Protein AF-A0A9E1V2X5-F1 (afdb_monomer)

Foldseek 3Di:
DPPDDDPLVPDDPVDDDDDDDDPPGCPLVSVLVNLLCCLQPPPPDAQLPDAAEDADPVVLVVSLVSSLVSLVVVLVVDDDPSNVRSVRCNVCSVSGNRYYPVRVVVVVCQVCVVVVVHPNDPDDDDDDPDPDD

Structure (mmCIF, N/CA/C/O backbone):
data_AF-A0A9E1V2X5-F1
#
_entry.id   AF-A0A9E1V2X5-F1
#
loop_
_atom_site.group_PDB
_atom_site.id
_atom_site.type_symbol
_atom_site.label_atom_id
_atom_site.label_alt_id
_atom_site.label_comp_id
_atom_site.label_asym_id
_atom_site.label_entity_id
_atom_site.label_seq_id
_atom_site.pdbx_PDB_ins_code
_atom_site.Cartn_x
_atom_site.Cartn_y
_atom_site.Cartn_z
_atom_site.occupancy
_atom_site.B_iso_or_equiv
_atom_site.auth_seq_id
_atom_site.auth_comp_id
_atom_site.auth_asym_id
_atom_site.auth_atom_id
_atom_site.pdbx_PDB_model_num
ATOM 1 N N . MET A 1 1 ? -11.310 30.669 3.571 1.00 41.19 1 MET A N 1
ATOM 2 C CA . MET A 1 1 ? -10.974 29.584 2.625 1.00 41.19 1 MET A CA 1
ATOM 3 C C . MET A 1 1 ? -11.301 28.279 3.315 1.00 41.19 1 MET A C 1
ATOM 5 O O . MET A 1 1 ? -10.657 27.971 4.308 1.00 41.19 1 MET A O 1
ATOM 9 N N . THR A 1 2 ? -12.341 27.569 2.882 1.00 37.22 2 THR A N 1
ATOM 10 C CA . THR A 1 2 ? -12.530 26.171 3.294 1.00 37.22 2 THR A CA 1
ATOM 11 C C . THR A 1 2 ? -11.326 25.379 2.789 1.00 37.22 2 THR A C 1
ATOM 13 O O . THR A 1 2 ? -10.956 25.580 1.628 1.00 37.22 2 THR A O 1
ATOM 16 N N . PRO A 1 3 ? -10.675 24.534 3.604 1.00 48.00 3 PRO A N 1
ATOM 17 C CA . PRO A 1 3 ? -9.673 23.632 3.061 1.00 48.00 3 PRO A CA 1
ATOM 18 C C . PRO A 1 3 ? -10.363 22.775 1.997 1.00 48.00 3 PRO A C 1
ATOM 20 O O . PRO A 1 3 ? -11.404 22.172 2.256 1.00 48.00 3 PRO A O 1
ATOM 23 N N . SER A 1 4 ? -9.844 22.809 0.771 1.00 68.81 4 SER A N 1
ATOM 24 C CA . SER A 1 4 ? -10.290 21.911 -0.288 1.00 68.81 4 SER A CA 1
ATOM 25 C C . SER A 1 4 ? -10.070 20.482 0.191 1.00 68.81 4 SER A C 1
ATOM 27 O O . SER A 1 4 ? -8.955 20.154 0.603 1.00 68.81 4 SER A O 1
ATOM 29 N N . THR A 1 5 ? -11.115 19.657 0.149 1.00 70.81 5 THR A N 1
ATOM 30 C CA . THR A 1 5 ? -11.014 18.220 0.408 1.00 70.81 5 THR A CA 1
ATOM 31 C C . THR A 1 5 ? -9.832 17.652 -0.384 1.00 70.81 5 THR A C 1
ATOM 33 O O . THR A 1 5 ? -9.740 17.917 -1.588 1.00 70.81 5 THR A O 1
ATOM 36 N N . PRO A 1 6 ? -8.895 16.940 0.260 1.00 80.38 6 PRO A N 1
ATOM 37 C CA . PRO A 1 6 ? -7.758 16.368 -0.440 1.00 80.38 6 PRO A CA 1
ATOM 38 C C . PRO A 1 6 ? -8.184 15.423 -1.570 1.00 80.38 6 PRO A C 1
ATOM 40 O O . PRO A 1 6 ? -9.209 14.752 -1.469 1.00 80.38 6 PRO A O 1
ATOM 43 N N . LEU A 1 7 ? -7.370 15.322 -2.628 1.00 81.75 7 LEU A N 1
ATOM 44 C CA . LEU A 1 7 ? -7.671 14.492 -3.805 1.00 81.75 7 LEU A CA 1
ATOM 45 C C . LEU A 1 7 ? -8.013 13.039 -3.440 1.00 81.75 7 LEU A C 1
ATOM 47 O O . LEU A 1 7 ? -8.919 12.449 -4.014 1.00 81.75 7 LEU A O 1
ATOM 51 N N . TRP A 1 8 ? -7.296 12.453 -2.482 1.00 83.06 8 TRP A N 1
ATOM 52 C CA . TRP A 1 8 ? -7.516 11.063 -2.086 1.00 83.06 8 TRP A CA 1
ATOM 53 C C . TRP A 1 8 ? -8.823 10.836 -1.334 1.00 83.06 8 TRP A C 1
ATOM 55 O O . TRP A 1 8 ? -9.204 9.681 -1.255 1.00 83.06 8 TRP A O 1
ATOM 65 N N . ASP A 1 9 ? -9.509 11.861 -0.823 1.00 85.44 9 ASP A N 1
ATOM 66 C CA . ASP A 1 9 ? -10.815 11.715 -0.159 1.00 85.44 9 ASP A CA 1
ATOM 67 C C . ASP A 1 9 ? -11.978 11.829 -1.157 1.00 85.44 9 ASP A C 1
ATOM 69 O O . ASP A 1 9 ? -13.056 11.287 -0.924 1.00 85.44 9 ASP A O 1
ATOM 73 N N . SER A 1 10 ? -11.769 12.508 -2.291 1.00 85.75 10 SER A N 1
ATOM 74 C CA . SER A 1 10 ? -12.802 12.716 -3.315 1.00 85.75 10 SER A CA 1
ATOM 75 C C . SER A 1 10 ? -12.859 11.622 -4.385 1.00 85.75 10 SER A C 1
ATOM 77 O O . SER A 1 10 ? -13.818 11.578 -5.154 1.00 85.75 10 SER A O 1
ATOM 79 N N . LEU A 1 11 ? -11.857 10.739 -4.447 1.00 88.19 11 LEU A N 1
ATOM 80 C CA . LEU A 1 11 ? -11.827 9.630 -5.403 1.00 88.19 11 LEU A CA 1
ATOM 81 C C . LEU A 1 11 ? -12.908 8.583 -5.087 1.00 88.19 11 LEU A C 1
ATOM 83 O O . LEU A 1 11 ? -13.062 8.171 -3.937 1.00 88.19 11 LEU A O 1
ATOM 87 N N . ASP A 1 12 ? -13.623 8.116 -6.108 1.00 92.12 12 ASP A N 1
ATOM 88 C CA . ASP A 1 12 ? -14.504 6.952 -5.997 1.00 92.12 12 ASP A CA 1
ATOM 89 C C . ASP A 1 12 ? -13.675 5.664 -6.109 1.00 92.12 12 ASP A C 1
ATOM 91 O O . ASP A 1 12 ? -13.177 5.326 -7.186 1.00 92.12 12 ASP A O 1
ATOM 95 N N . LEU A 1 13 ? -13.541 4.945 -4.989 1.00 91.50 13 LEU A N 1
ATOM 96 C CA . LEU A 1 13 ? -12.767 3.703 -4.898 1.00 91.50 13 LEU A CA 1
ATOM 97 C C . LEU A 1 13 ? -13.377 2.542 -5.705 1.00 91.50 13 LEU A C 1
ATOM 99 O O . LEU A 1 13 ? -12.697 1.541 -5.916 1.00 91.50 13 LEU A O 1
ATOM 103 N N . GLY A 1 14 ? -14.630 2.656 -6.162 1.00 90.88 14 GLY A N 1
ATOM 104 C CA . GLY A 1 14 ? -15.281 1.666 -7.025 1.00 90.88 14 GLY A CA 1
ATOM 105 C C . GLY A 1 14 ? -14.998 1.846 -8.520 1.00 90.88 14 GLY A C 1
ATOM 106 O O . GLY A 1 14 ? -15.498 1.068 -9.332 1.00 90.88 14 GLY A O 1
ATOM 107 N N . SER A 1 15 ? -14.222 2.866 -8.897 1.00 91.31 15 SER A N 1
ATOM 108 C CA . SER A 1 15 ? -14.009 3.270 -10.289 1.00 91.31 15 SER A CA 1
ATOM 109 C C . SER A 1 15 ? -12.531 3.281 -10.690 1.00 91.31 15 SER A C 1
ATOM 111 O O . SER A 1 15 ? -11.626 3.241 -9.855 1.00 91.31 15 SER A O 1
ATOM 113 N N . HIS A 1 16 ? -12.267 3.345 -11.996 1.00 93.12 16 HIS A N 1
ATOM 114 C CA . HIS A 1 16 ? -10.917 3.579 -12.501 1.00 93.12 16 HIS A CA 1
ATOM 115 C C . HIS A 1 16 ? -10.567 5.066 -12.417 1.00 93.12 16 HIS A C 1
ATOM 117 O O . HIS A 1 16 ? -11.327 5.914 -12.882 1.00 93.12 16 HIS A O 1
ATOM 123 N N . ALA A 1 17 ? -9.381 5.372 -11.894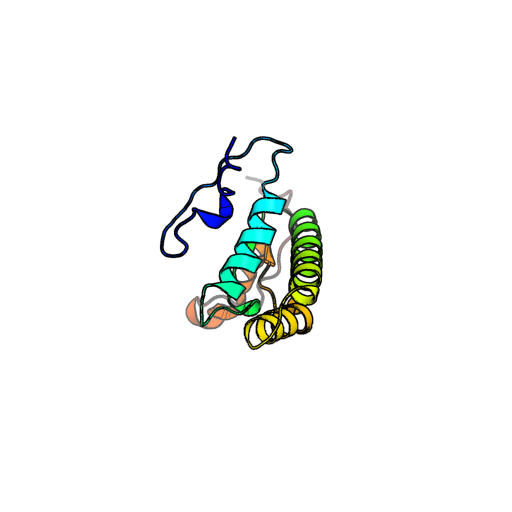 1.00 90.94 17 ALA A N 1
ATOM 124 C CA . ALA A 1 17 ? -8.874 6.733 -11.785 1.00 90.94 17 ALA A CA 1
ATOM 125 C C . ALA A 1 17 ? -7.461 6.854 -12.364 1.00 90.94 17 ALA A C 1
ATOM 127 O O . ALA A 1 17 ? -6.639 5.945 -12.241 1.00 90.94 17 ALA A O 1
ATOM 128 N N . VAL A 1 18 ? -7.171 8.013 -12.958 1.00 90.88 18 VAL A N 1
ATOM 129 C CA . VAL A 1 18 ? -5.824 8.409 -13.383 1.00 90.88 18 VAL A CA 1
ATOM 130 C C . VAL A 1 18 ? -5.428 9.643 -12.590 1.00 90.88 18 VAL A C 1
ATOM 132 O O . VAL A 1 18 ? -6.137 10.647 -12.598 1.00 90.88 18 VAL A O 1
ATOM 135 N N . ILE A 1 19 ? -4.292 9.561 -11.902 1.00 86.31 19 ILE A N 1
ATOM 136 C CA . ILE A 1 19 ? -3.752 10.664 -11.109 1.00 86.31 19 ILE A CA 1
ATOM 137 C C . ILE A 1 19 ? -2.540 11.219 -11.843 1.00 86.31 19 ILE A C 1
ATOM 139 O O . ILE A 1 19 ? -1.457 10.631 -11.828 1.00 86.31 19 ILE A O 1
ATOM 143 N N . GLU A 1 20 ? -2.728 12.368 -12.483 1.00 84.88 20 GLU A N 1
ATOM 144 C CA . GLU A 1 20 ? -1.619 13.142 -13.017 1.00 84.88 20 GLU A CA 1
ATOM 145 C C . GLU A 1 20 ? -1.005 13.983 -11.901 1.00 84.88 20 GLU A C 1
ATOM 147 O O . GLU A 1 20 ? -1.685 14.660 -11.132 1.00 84.88 20 GLU A O 1
ATOM 152 N N . ALA A 1 21 ? 0.315 13.948 -11.815 1.00 80.69 21 ALA A N 1
ATOM 153 C CA . ALA A 1 21 ? 1.053 14.855 -10.963 1.00 80.69 21 ALA A CA 1
ATOM 154 C C . ALA A 1 21 ? 2.367 15.200 -11.662 1.00 80.69 21 ALA A C 1
ATOM 156 O O . ALA A 1 21 ? 2.892 14.394 -12.434 1.00 80.69 21 ALA A O 1
ATOM 157 N N . SER A 1 22 ? 2.954 16.346 -11.348 1.00 82.25 22 SER A N 1
ATOM 158 C CA . SER A 1 22 ? 4.272 16.737 -11.856 1.00 82.25 22 SER A CA 1
ATOM 159 C C . SER A 1 22 ? 5.393 16.164 -10.979 1.00 82.25 22 SER A C 1
ATOM 161 O O . SER A 1 22 ? 5.150 15.500 -9.962 1.00 82.25 22 SER A O 1
ATOM 163 N N . ALA A 1 23 ? 6.652 16.332 -11.383 1.00 78.25 23 ALA A N 1
ATOM 164 C CA . ALA A 1 23 ? 7.781 15.955 -10.534 1.00 78.25 23 ALA A CA 1
ATOM 165 C C . ALA A 1 23 ? 7.695 16.688 -9.180 1.00 78.25 23 ALA A C 1
ATOM 167 O O . ALA A 1 23 ? 7.405 17.880 -9.134 1.00 78.25 23 ALA A O 1
ATOM 168 N N . GLY A 1 24 ? 7.901 15.964 -8.077 1.00 73.75 24 GLY A N 1
ATOM 169 C CA . GLY A 1 24 ? 7.877 16.541 -6.728 1.00 73.75 24 GLY A CA 1
ATOM 170 C C . GLY A 1 24 ? 6.492 16.867 -6.151 1.00 73.75 24 GLY A C 1
ATOM 171 O O . GLY A 1 24 ? 6.426 17.354 -5.030 1.00 73.75 24 GLY A O 1
ATOM 172 N N . THR A 1 25 ? 5.382 16.571 -6.838 1.00 71.81 25 THR A N 1
ATOM 173 C CA . THR A 1 25 ? 4.031 16.955 -6.368 1.00 71.81 25 THR A CA 1
ATOM 174 C C . THR A 1 25 ? 3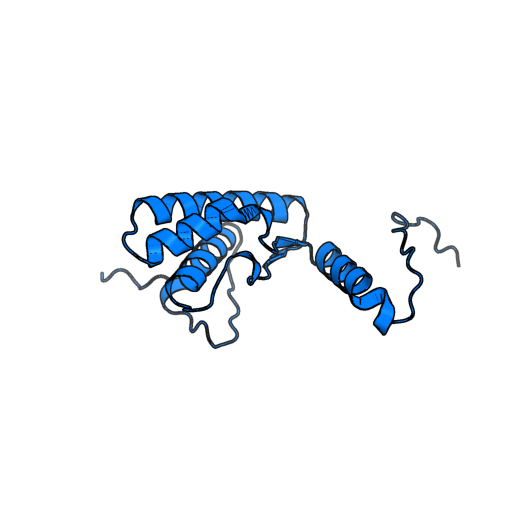.292 15.857 -5.591 1.00 71.81 25 THR A C 1
ATOM 176 O O . THR A 1 25 ? 2.068 15.803 -5.611 1.00 71.81 25 THR A O 1
ATOM 179 N N . GLY A 1 26 ? 4.014 14.947 -4.928 1.00 75.75 26 GLY A N 1
ATOM 180 C CA . GLY A 1 26 ? 3.396 14.018 -3.970 1.00 75.75 26 GLY A CA 1
ATOM 181 C C . GLY A 1 26 ? 2.626 12.828 -4.566 1.00 75.75 26 GLY A C 1
ATOM 182 O O . GLY A 1 26 ? 1.647 12.382 -3.974 1.00 75.75 26 GLY A O 1
ATOM 183 N N . LYS A 1 27 ? 3.065 12.263 -5.702 1.00 84.31 27 LYS A N 1
ATOM 184 C CA . LYS A 1 27 ? 2.485 11.008 -6.240 1.00 84.31 27 LYS A CA 1
ATOM 185 C C . LYS A 1 27 ? 2.550 9.862 -5.236 1.00 84.31 27 LYS A C 1
ATOM 187 O O . LYS A 1 27 ? 1.529 9.276 -4.906 1.00 84.31 27 LYS A O 1
ATOM 192 N N . THR A 1 28 ? 3.739 9.594 -4.707 1.00 82.00 28 THR A N 1
ATOM 193 C CA . THR A 1 28 ? 3.966 8.533 -3.716 1.00 82.00 28 THR A CA 1
ATOM 194 C C . THR A 1 28 ? 3.137 8.771 -2.453 1.00 82.00 28 THR A C 1
ATOM 196 O O . THR A 1 28 ? 2.405 7.895 -2.014 1.00 82.00 28 THR A O 1
ATOM 199 N N . PHE A 1 29 ? 3.113 10.021 -1.989 1.00 87.88 29 PHE A N 1
ATOM 200 C CA . PHE A 1 29 ? 2.301 10.485 -0.863 1.00 87.88 29 PHE A CA 1
ATOM 201 C C . PHE A 1 29 ? 0.789 10.271 -1.062 1.00 87.88 29 PHE A C 1
ATOM 203 O O . PHE A 1 29 ? 0.056 10.038 -0.100 1.00 87.88 29 PHE A O 1
ATOM 210 N N . THR A 1 30 ? 0.317 10.347 -2.309 1.00 90.50 30 THR A N 1
ATOM 211 C CA . THR A 1 30 ? -1.073 10.042 -2.669 1.00 90.50 30 THR A CA 1
ATOM 212 C C . THR A 1 30 ? -1.335 8.539 -2.608 1.00 90.50 30 THR A C 1
ATOM 214 O O . THR A 1 30 ? -2.354 8.129 -2.063 1.00 90.50 30 THR A O 1
ATOM 217 N N . ILE A 1 31 ? -0.408 7.713 -3.107 1.00 92.75 31 ILE A N 1
ATOM 218 C CA . ILE A 1 31 ? -0.521 6.245 -3.062 1.00 92.75 31 ILE A CA 1
ATOM 219 C C . ILE A 1 31 ? -0.585 5.751 -1.612 1.00 92.75 31 ILE A C 1
ATOM 221 O O . ILE A 1 31 ? -1.470 4.968 -1.280 1.00 92.75 31 ILE A O 1
ATOM 225 N N . GLU A 1 32 ? 0.297 6.242 -0.738 1.00 93.88 32 GLU A N 1
ATOM 226 C CA . GLU A 1 32 ? 0.324 5.880 0.689 1.00 93.88 32 GLU A CA 1
ATOM 227 C C . GLU A 1 32 ? -1.038 6.112 1.364 1.00 93.88 32 GLU A C 1
ATOM 229 O O . GLU A 1 32 ? -1.561 5.234 2.051 1.00 93.88 32 GLU A O 1
ATOM 234 N N . ARG A 1 33 ? -1.658 7.268 1.099 1.00 93.62 33 ARG A N 1
ATOM 235 C CA . ARG A 1 33 ? -2.980 7.609 1.640 1.00 93.62 33 ARG A CA 1
ATOM 236 C C . ARG A 1 33 ? -4.108 6.822 1.017 1.00 93.62 33 ARG A C 1
ATOM 238 O O . ARG A 1 33 ? -5.053 6.483 1.718 1.00 93.62 33 ARG A O 1
ATOM 245 N N . LEU A 1 34 ? -4.024 6.523 -0.276 1.00 94.88 34 LEU A N 1
ATOM 246 C CA . LEU A 1 34 ? -5.006 5.663 -0.928 1.00 94.88 34 LEU A CA 1
ATOM 247 C C . LEU A 1 34 ? -4.995 4.263 -0.318 1.00 94.88 34 LEU A C 1
ATOM 249 O O . LEU A 1 34 ? -6.065 3.727 -0.059 1.00 94.88 34 LEU A O 1
ATOM 253 N N . VAL A 1 35 ? -3.821 3.706 -0.007 1.00 96.31 35 VAL A N 1
ATOM 254 C CA . VAL A 1 35 ? -3.725 2.418 0.699 1.00 96.31 35 VAL A CA 1
ATOM 255 C C . VAL A 1 35 ? -4.398 2.496 2.071 1.00 96.31 35 VAL A C 1
ATOM 257 O O . VAL A 1 35 ? -5.251 1.662 2.376 1.00 96.31 35 VAL A O 1
ATOM 260 N N . ALA A 1 36 ? -4.076 3.515 2.874 1.00 95.94 36 ALA A N 1
ATOM 261 C CA . ALA A 1 36 ? -4.704 3.710 4.183 1.00 95.94 36 ALA A CA 1
ATOM 262 C C . ALA A 1 36 ? -6.231 3.880 4.070 1.00 95.94 36 ALA A C 1
ATOM 264 O O . ALA A 1 36 ? -6.989 3.259 4.817 1.00 95.94 36 ALA A O 1
ATOM 265 N N . ARG A 1 37 ? -6.696 4.674 3.100 1.00 95.50 37 ARG A N 1
ATOM 266 C CA . ARG A 1 37 ? -8.121 4.894 2.843 1.00 95.50 37 ARG A CA 1
ATOM 267 C C . ARG A 1 37 ? -8.827 3.607 2.425 1.00 95.50 37 ARG A C 1
ATOM 269 O O . ARG A 1 37 ? -9.901 3.328 2.939 1.00 95.50 37 ARG A O 1
ATOM 276 N N . ILE A 1 38 ? -8.224 2.794 1.558 1.00 95.62 38 ILE A N 1
ATOM 277 C CA . ILE A 1 38 ? -8.801 1.506 1.154 1.00 95.62 38 ILE A CA 1
ATOM 278 C C . ILE A 1 38 ? -8.955 0.580 2.368 1.00 95.62 38 ILE A C 1
ATOM 280 O O . ILE A 1 38 ? -10.034 0.032 2.570 1.00 95.62 38 ILE A O 1
ATOM 284 N N . LEU A 1 39 ? -7.934 0.453 3.221 1.00 95.75 39 LEU A N 1
ATOM 285 C CA . LEU A 1 39 ? -8.016 -0.374 4.437 1.00 95.75 39 LEU A CA 1
ATOM 286 C C . LEU A 1 39 ? -9.079 0.117 5.434 1.00 95.75 39 LEU A C 1
ATOM 288 O O . LEU A 1 39 ? -9.657 -0.678 6.181 1.00 95.75 39 LEU A O 1
ATOM 292 N N . ARG A 1 40 ? -9.323 1.430 5.456 1.00 94.81 40 ARG A N 1
ATOM 293 C CA . ARG A 1 40 ? -10.313 2.075 6.323 1.00 94.81 40 ARG A CA 1
ATOM 294 C C . ARG A 1 40 ? -11.739 1.910 5.805 1.00 94.81 40 ARG A C 1
ATOM 296 O O . ARG A 1 40 ? -12.616 1.518 6.571 1.00 94.81 40 ARG A O 1
ATOM 303 N N . ASP A 1 41 ? -11.955 2.223 4.533 1.00 93.81 41 ASP A N 1
ATOM 304 C CA . ASP A 1 41 ? -13.287 2.442 3.968 1.00 93.81 41 ASP A CA 1
ATOM 305 C C . ASP A 1 41 ? -13.850 1.183 3.293 1.00 93.81 41 ASP A C 1
ATOM 307 O O . ASP A 1 41 ? -15.065 1.070 3.123 1.00 93.81 41 ASP A O 1
ATOM 311 N N . VAL A 1 42 ? -12.997 0.222 2.916 1.00 93.62 42 VAL A N 1
ATOM 312 C CA . VAL A 1 42 ? -13.418 -1.016 2.246 1.00 93.62 42 VAL A CA 1
ATOM 313 C C . VAL A 1 42 ? -13.494 -2.161 3.268 1.00 93.62 42 VAL A C 1
ATOM 315 O O . VAL A 1 42 ? -12.464 -2.600 3.787 1.00 93.62 42 VAL A O 1
ATOM 318 N N . PRO A 1 43 ? -14.695 -2.703 3.566 1.00 89.69 43 PRO A N 1
ATOM 319 C CA . PRO A 1 43 ? -14.886 -3.693 4.628 1.00 89.69 43 PRO A CA 1
ATOM 320 C C . PRO A 1 43 ? -14.018 -4.951 4.512 1.00 89.69 43 PRO A C 1
ATOM 322 O O . PRO A 1 43 ? -13.567 -5.442 5.538 1.00 89.69 43 PRO A O 1
ATOM 325 N N . GLU A 1 44 ? -13.733 -5.418 3.299 1.00 89.88 44 GLU A N 1
ATOM 326 C CA . GLU A 1 44 ? -12.997 -6.667 3.033 1.00 89.88 44 GLU A CA 1
ATOM 327 C C . GLU A 1 44 ? -11.539 -6.444 2.595 1.00 89.88 44 GLU A C 1
ATOM 329 O O . GLU A 1 44 ? -10.871 -7.377 2.131 1.00 89.88 44 GLU A O 1
ATOM 334 N N . ALA A 1 45 ? -11.052 -5.201 2.678 1.00 92.69 45 ALA A N 1
ATOM 335 C CA . ALA A 1 45 ? -9.686 -4.880 2.301 1.00 92.69 45 ALA A CA 1
ATOM 336 C C . ALA A 1 45 ? -8.683 -5.364 3.351 1.00 92.69 45 ALA A C 1
ATOM 338 O O . ALA A 1 45 ? -8.862 -5.188 4.556 1.00 92.69 45 ALA A O 1
ATOM 339 N N . SER A 1 46 ? -7.585 -5.919 2.855 1.00 94.56 46 SER A N 1
ATOM 340 C CA . SER A 1 46 ? -6.411 -6.320 3.619 1.00 94.56 46 SER A CA 1
ATOM 341 C C . SER A 1 46 ? -5.163 -6.020 2.789 1.00 94.56 46 SER A C 1
ATOM 343 O O . SER A 1 46 ? -5.237 -5.897 1.563 1.00 94.56 46 SER A O 1
ATOM 345 N N . ILE A 1 47 ? -4.014 -5.841 3.442 1.00 96.38 47 ILE A N 1
ATOM 346 C CA . ILE A 1 47 ? -2.801 -5.354 2.768 1.00 96.38 47 ILE A CA 1
ATOM 347 C C . ILE A 1 47 ? -2.278 -6.327 1.697 1.00 96.38 47 ILE A C 1
ATOM 349 O O . ILE A 1 47 ? -1.759 -5.903 0.666 1.00 96.38 47 ILE A O 1
ATOM 353 N N . ASP A 1 48 ? -2.473 -7.626 1.905 1.00 94.94 48 ASP A N 1
ATOM 354 C CA . ASP A 1 48 ? -2.134 -8.714 0.985 1.00 94.94 48 ASP A CA 1
ATOM 355 C C . ASP A 1 48 ? -3.051 -8.768 -0.248 1.00 94.94 48 ASP A C 1
ATOM 357 O O . ASP A 1 48 ? -2.704 -9.394 -1.246 1.00 94.94 48 ASP A O 1
ATOM 361 N N . ARG A 1 49 ? -4.197 -8.075 -0.231 1.00 93.81 49 ARG A N 1
ATOM 362 C CA . ARG A 1 49 ? -5.143 -7.995 -1.360 1.00 93.81 49 ARG A CA 1
ATOM 363 C C . ARG A 1 49 ? -4.957 -6.752 -2.234 1.00 93.81 49 ARG A C 1
ATOM 365 O O . ARG A 1 49 ? -5.727 -6.549 -3.170 1.00 93.81 49 ARG A O 1
ATOM 372 N N . LEU A 1 50 ? -3.951 -5.924 -1.951 1.00 95.06 50 LEU A N 1
ATOM 373 C CA . LEU A 1 50 ? -3.644 -4.720 -2.726 1.00 95.06 50 LEU A CA 1
ATOM 374 C C . LEU A 1 50 ? -2.412 -4.940 -3.600 1.00 95.06 50 LEU A C 1
ATOM 376 O O . LEU A 1 50 ? -1.313 -5.104 -3.080 1.00 95.06 50 LEU A O 1
ATOM 380 N N . LEU A 1 51 ? -2.593 -4.881 -4.924 1.00 96.25 51 LEU A N 1
ATOM 381 C CA . LEU A 1 51 ? -1.496 -4.937 -5.889 1.00 96.25 51 LEU A CA 1
ATOM 382 C C . LEU A 1 51 ? -0.987 -3.529 -6.215 1.00 96.25 51 LEU A C 1
ATOM 384 O O . LEU A 1 51 ? -1.701 -2.717 -6.805 1.00 96.25 51 LEU A O 1
ATOM 388 N N . LEU A 1 52 ? 0.270 -3.261 -5.871 1.00 96.69 52 LEU A N 1
ATOM 389 C CA . LEU A 1 52 ? 0.968 -2.023 -6.191 1.00 96.69 52 LEU A CA 1
ATOM 390 C C . LEU A 1 52 ? 2.129 -2.327 -7.137 1.00 96.69 52 LEU A C 1
ATOM 392 O O . LEU A 1 52 ? 3.016 -3.117 -6.815 1.00 96.69 52 LEU A O 1
ATOM 396 N N . LEU A 1 53 ? 2.135 -1.669 -8.295 1.00 96.56 53 LEU A N 1
ATOM 397 C CA . LEU A 1 53 ? 3.146 -1.862 -9.330 1.00 96.56 53 LEU A CA 1
ATOM 398 C C . LEU A 1 53 ? 3.983 -0.600 -9.529 1.00 96.56 53 LEU A C 1
ATOM 400 O O . LEU A 1 53 ? 3.458 0.514 -9.568 1.00 96.56 53 LEU A O 1
ATOM 404 N N . THR A 1 54 ? 5.288 -0.780 -9.706 1.00 94.62 54 THR A N 1
ATOM 405 C CA . THR A 1 54 ? 6.229 0.298 -10.032 1.00 94.62 54 THR A CA 1
ATOM 406 C C . THR A 1 54 ? 7.248 -0.139 -11.085 1.00 94.62 54 THR A C 1
ATOM 408 O O . THR A 1 54 ? 7.248 -1.278 -11.554 1.00 94.62 54 THR A O 1
ATOM 411 N N . TYR A 1 55 ? 8.112 0.783 -11.506 1.00 94.38 55 TYR A N 1
ATOM 412 C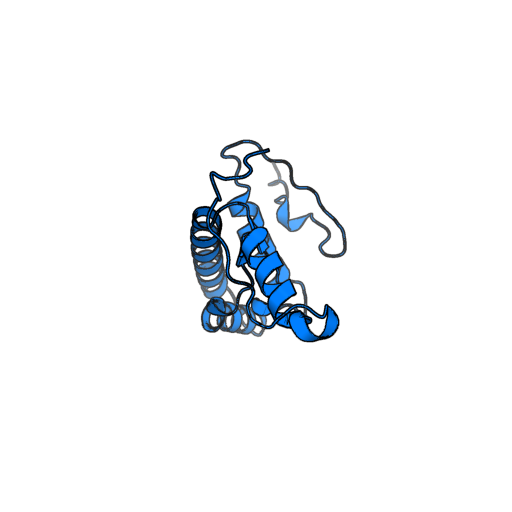 CA . TYR A 1 55 ? 9.081 0.533 -12.571 1.00 94.38 55 TYR A CA 1
ATOM 413 C C . TYR A 1 55 ? 10.409 -0.053 -12.070 1.00 94.38 55 TYR A C 1
ATOM 415 O O . TYR A 1 55 ? 11.012 -0.864 -12.765 1.00 94.38 55 TYR A O 1
ATOM 423 N N . THR A 1 56 ? 10.879 0.338 -10.880 1.00 95.38 56 THR A N 1
ATOM 424 C CA . THR A 1 56 ? 12.211 -0.049 -10.379 1.00 95.38 56 THR A CA 1
ATOM 425 C C . THR A 1 56 ? 12.151 -0.679 -8.997 1.00 95.38 56 THR A C 1
ATOM 427 O O . THR A 1 56 ? 11.333 -0.289 -8.169 1.00 95.38 56 THR A O 1
ATOM 430 N N . GLU A 1 57 ? 13.086 -1.588 -8.715 1.00 94.94 57 GLU A N 1
ATOM 431 C CA . GLU A 1 57 ? 13.212 -2.220 -7.393 1.00 94.94 57 GLU A CA 1
ATOM 432 C C . GLU A 1 57 ? 13.464 -1.197 -6.281 1.00 94.94 57 GLU A C 1
ATOM 434 O O . GLU A 1 57 ? 12.919 -1.298 -5.185 1.00 94.94 57 GLU A O 1
ATOM 439 N N . LYS A 1 58 ? 14.226 -0.139 -6.584 1.00 96.31 58 LYS A N 1
ATOM 440 C CA . LYS A 1 58 ? 14.433 0.970 -5.649 1.00 96.31 58 LYS A CA 1
ATOM 441 C C . LYS A 1 58 ? 13.113 1.664 -5.300 1.00 96.31 58 LYS A C 1
ATOM 443 O O . LYS A 1 58 ? 12.850 1.904 -4.127 1.00 96.31 58 LYS A O 1
ATOM 448 N N . ALA A 1 59 ? 12.276 1.959 -6.297 1.00 94.44 59 ALA A N 1
ATOM 449 C CA . ALA A 1 59 ? 10.972 2.569 -6.056 1.00 94.44 59 ALA A CA 1
ATOM 450 C C . ALA A 1 59 ? 10.029 1.620 -5.300 1.00 94.44 59 ALA A C 1
ATOM 452 O O . ALA A 1 59 ? 9.234 2.091 -4.492 1.00 94.44 59 ALA A O 1
ATOM 453 N N . THR A 1 60 ? 10.134 0.304 -5.521 1.00 95.94 60 THR A N 1
ATOM 454 C CA . THR A 1 60 ? 9.408 -0.711 -4.740 1.00 95.94 60 THR A CA 1
ATOM 455 C C . THR A 1 60 ? 9.792 -0.615 -3.268 1.00 95.94 60 THR A C 1
ATOM 45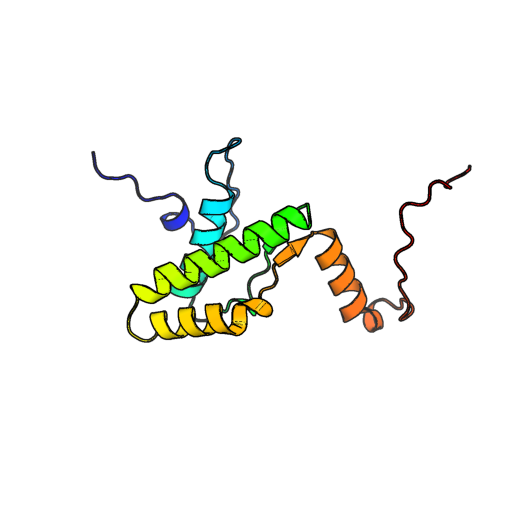7 O O . THR A 1 60 ? 8.912 -0.473 -2.422 1.00 95.94 60 THR A O 1
ATOM 460 N N . GLY A 1 61 ? 11.094 -0.646 -2.962 1.00 96.38 61 GLY A N 1
ATOM 461 C CA . GLY A 1 61 ? 11.604 -0.547 -1.592 1.00 96.38 61 GLY A CA 1
ATOM 462 C C . GLY A 1 61 ? 11.166 0.743 -0.898 1.00 96.38 61 GLY A C 1
ATOM 463 O O . GLY A 1 61 ? 10.554 0.691 0.167 1.00 96.38 61 GLY A O 1
ATOM 464 N N . GLU A 1 62 ? 11.376 1.890 -1.550 1.00 96.19 62 GLU A N 1
ATOM 465 C CA . GLU A 1 62 ? 10.964 3.193 -1.014 1.00 96.19 62 GLU A CA 1
ATOM 466 C C . GLU A 1 62 ? 9.449 3.267 -0.765 1.00 96.19 62 GLU A C 1
ATOM 468 O O . GLU A 1 62 ? 9.013 3.794 0.257 1.00 96.19 62 GLU A O 1
ATOM 473 N N . LEU A 1 63 ? 8.628 2.735 -1.677 1.00 95.56 63 LEU A N 1
ATOM 474 C CA . LEU A 1 63 ? 7.174 2.735 -1.521 1.00 95.56 63 LEU A CA 1
ATOM 475 C C . LEU A 1 63 ? 6.726 1.821 -0.371 1.00 95.56 63 LEU A C 1
ATOM 477 O O . LEU A 1 63 ? 5.855 2.211 0.405 1.00 95.56 63 LEU A O 1
ATOM 481 N N . ARG A 1 64 ? 7.339 0.638 -0.221 1.00 97.19 64 ARG A N 1
ATOM 482 C CA . ARG A 1 64 ? 7.063 -0.287 0.893 1.00 97.19 64 ARG A CA 1
ATOM 483 C C . ARG A 1 64 ? 7.340 0.366 2.243 1.00 97.19 64 ARG A C 1
ATOM 485 O O . ARG A 1 64 ? 6.479 0.328 3.118 1.00 97.19 64 ARG A O 1
ATOM 492 N N . GLU A 1 65 ? 8.510 0.984 2.398 1.00 96.94 65 GLU A N 1
ATOM 493 C CA . GLU A 1 65 ? 8.890 1.677 3.635 1.00 96.94 65 GLU A CA 1
ATOM 494 C C . GLU A 1 65 ? 7.902 2.794 3.978 1.00 96.94 65 GLU A C 1
ATOM 496 O O . GLU A 1 65 ? 7.417 2.872 5.108 1.00 96.94 65 GLU A O 1
ATOM 501 N N . ARG A 1 66 ? 7.549 3.618 2.985 1.00 96.75 66 ARG A N 1
ATOM 502 C CA . ARG A 1 66 ? 6.635 4.750 3.172 1.00 96.75 66 ARG A CA 1
ATOM 503 C C . ARG A 1 66 ? 5.227 4.321 3.561 1.00 96.75 66 ARG A C 1
ATOM 505 O O . ARG A 1 66 ? 4.673 4.874 4.506 1.00 96.75 66 ARG A O 1
ATOM 512 N N . ILE A 1 67 ? 4.661 3.322 2.882 1.00 97.56 67 ILE A N 1
ATOM 513 C CA . ILE A 1 67 ? 3.325 2.817 3.220 1.00 97.56 67 ILE A CA 1
ATOM 514 C C . ILE A 1 67 ? 3.338 2.224 4.630 1.00 97.56 67 ILE A C 1
ATOM 516 O O . ILE A 1 67 ? 2.466 2.559 5.427 1.00 97.56 67 ILE A O 1
ATOM 520 N N . ARG A 1 68 ? 4.327 1.385 4.971 1.00 97.69 68 ARG A N 1
ATOM 521 C CA . ARG A 1 68 ? 4.407 0.772 6.305 1.00 97.69 68 ARG A CA 1
ATOM 522 C C . ARG A 1 68 ? 4.489 1.827 7.408 1.00 97.69 68 ARG A C 1
ATOM 524 O O . A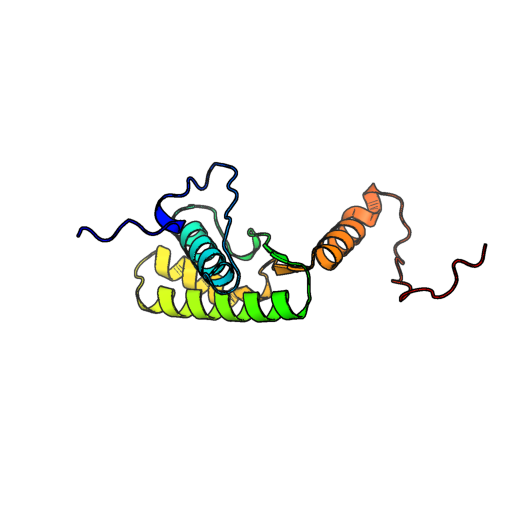RG A 1 68 ? 3.769 1.719 8.398 1.00 97.69 68 ARG A O 1
ATOM 531 N N . ALA A 1 69 ? 5.338 2.839 7.223 1.00 97.50 69 ALA A N 1
ATOM 532 C CA . ALA A 1 69 ? 5.470 3.949 8.161 1.00 97.50 69 ALA A CA 1
ATOM 533 C C . ALA A 1 69 ? 4.149 4.718 8.305 1.00 97.50 69 ALA A C 1
ATOM 535 O O . ALA A 1 69 ? 3.674 4.909 9.421 1.00 97.50 69 ALA A O 1
ATOM 536 N N . HIS A 1 70 ? 3.508 5.069 7.188 1.00 96.88 70 HIS A N 1
ATOM 537 C CA . HIS A 1 70 ? 2.251 5.811 7.207 1.00 96.88 70 HIS A CA 1
ATOM 538 C C . HIS A 1 70 ? 1.113 5.034 7.888 1.00 96.88 70 HIS A C 1
ATOM 540 O O . HIS A 1 70 ? 0.368 5.600 8.686 1.00 96.88 70 HIS A O 1
ATOM 546 N N . LEU A 1 71 ? 0.998 3.725 7.638 1.00 97.56 71 LEU A N 1
ATOM 547 C CA . LEU A 1 71 ? 0.007 2.883 8.314 1.00 97.56 71 LEU A CA 1
ATOM 548 C C . LEU A 1 71 ? 0.254 2.811 9.827 1.00 97.56 71 LEU A C 1
ATOM 550 O O . LEU A 1 71 ? -0.703 2.858 10.596 1.00 97.56 71 LEU A O 1
ATOM 554 N N . ALA A 1 72 ? 1.515 2.732 10.261 1.00 97.25 72 ALA A N 1
ATOM 555 C CA . ALA A 1 72 ? 1.863 2.734 11.682 1.00 97.25 72 ALA A CA 1
ATOM 556 C C . ALA A 1 72 ? 1.551 4.082 12.359 1.00 97.25 72 ALA A C 1
ATOM 558 O O . ALA A 1 72 ? 1.063 4.100 13.490 1.00 97.25 72 ALA A O 1
ATOM 559 N N . GLU A 1 73 ? 1.789 5.198 11.665 1.00 96.94 73 GLU A N 1
ATOM 560 C CA . GLU A 1 73 ? 1.438 6.545 12.133 1.00 96.94 73 GLU A CA 1
ATOM 561 C C . GLU A 1 73 ? -0.080 6.717 12.295 1.00 96.94 73 GLU A C 1
ATOM 563 O O . GLU A 1 73 ? -0.541 7.167 13.345 1.00 96.94 73 GLU A O 1
ATOM 568 N N . GLU A 1 74 ? -0.864 6.316 11.290 1.00 95.81 74 GLU A N 1
ATOM 569 C CA . GLU A 1 74 ? -2.331 6.386 11.331 1.00 95.81 74 GLU A CA 1
ATOM 570 C C . GLU A 1 74 ? -2.908 5.455 12.406 1.00 95.81 74 GLU A C 1
ATOM 572 O O . GLU A 1 74 ? -3.805 5.852 13.148 1.00 95.81 74 GLU A O 1
ATOM 577 N N . MET A 1 75 ? -2.365 4.238 12.548 1.00 95.94 75 MET A N 1
ATOM 578 C CA . MET A 1 75 ? -2.783 3.273 13.573 1.00 95.94 75 MET A CA 1
ATOM 579 C C . MET A 1 75 ? -2.744 3.876 14.983 1.00 95.94 75 MET A C 1
ATOM 581 O O . MET A 1 75 ? -3.633 3.593 15.784 1.00 95.94 75 MET A O 1
ATOM 585 N N . ALA A 1 76 ? -1.751 4.719 15.285 1.00 94.06 76 ALA A N 1
ATOM 586 C CA . ALA A 1 76 ? -1.601 5.347 16.598 1.00 94.06 76 ALA A CA 1
ATOM 587 C C . ALA A 1 76 ? -2.731 6.334 16.950 1.00 94.06 76 ALA A C 1
ATOM 589 O O . ALA A 1 76 ? -2.869 6.703 18.114 1.00 94.06 76 ALA A O 1
ATOM 590 N N . GLN A 1 77 ? -3.521 6.763 15.962 1.00 95.12 77 GLN A N 1
ATOM 591 C CA . GLN A 1 77 ? -4.633 7.707 16.121 1.00 95.12 77 GLN A CA 1
ATOM 592 C C . GLN A 1 77 ? -6.010 7.039 15.981 1.00 95.12 77 GLN A C 1
ATOM 594 O O . GLN A 1 77 ? -7.036 7.716 16.049 1.00 95.12 77 GLN A O 1
ATOM 599 N N . LEU A 1 78 ? -6.048 5.725 15.746 1.00 94.69 78 LEU A N 1
ATOM 600 C CA . LEU A 1 78 ? -7.274 4.975 15.502 1.00 94.69 78 LEU A CA 1
ATOM 601 C C . LEU A 1 78 ? -7.691 4.175 16.737 1.00 94.69 78 LEU A C 1
ATOM 603 O O . LEU A 1 78 ? -6.863 3.650 17.478 1.00 94.69 78 LEU A O 1
ATOM 607 N N . GLU A 1 79 ? -9.001 3.989 16.892 1.00 94.19 79 GLU A N 1
ATOM 608 C CA . GLU A 1 79 ? -9.587 3.123 17.915 1.00 94.19 79 GLU A CA 1
ATOM 609 C C . GLU A 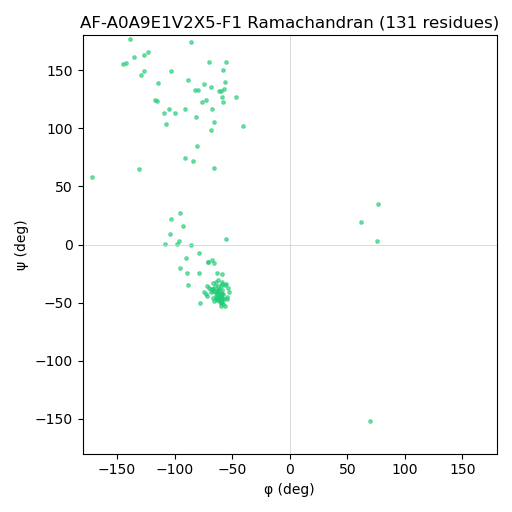1 79 ? -10.557 2.103 17.298 1.00 94.19 79 GLU A C 1
ATOM 611 O O . GLU A 1 79 ? -11.014 2.232 16.158 1.00 94.19 79 GLU A O 1
ATOM 616 N N . GLY A 1 80 ? -10.871 1.056 18.063 1.00 94.44 80 GLY A N 1
ATOM 617 C CA . GLY A 1 80 ? -11.872 0.062 17.685 1.00 94.44 80 GLY A CA 1
ATOM 618 C C . GLY A 1 80 ? -11.459 -0.844 16.511 1.00 94.44 80 GLY A C 1
ATOM 619 O O . GLY A 1 80 ? -10.271 -1.116 16.315 1.00 94.44 80 GLY A O 1
ATOM 620 N N . PRO A 1 81 ? -12.430 -1.353 15.728 1.00 92.94 81 PRO A N 1
ATOM 621 C CA . PRO A 1 81 ? -12.172 -2.320 14.658 1.00 92.94 81 PRO A CA 1
ATOM 622 C C . PRO A 1 81 ? -11.208 -1.814 13.578 1.00 92.94 81 PRO A C 1
ATOM 624 O O . PRO A 1 81 ? -10.411 -2.588 13.053 1.00 92.94 81 PRO A O 1
ATOM 627 N N . THR A 1 82 ? -11.240 -0.517 13.265 1.00 93.25 82 THR A N 1
ATOM 628 C CA . THR A 1 82 ? -10.344 0.090 12.270 1.00 93.25 82 THR A CA 1
ATOM 629 C C . THR A 1 82 ? -8.889 0.061 12.732 1.00 93.25 82 THR A C 1
ATOM 631 O O . THR A 1 82 ? -8.003 -0.250 11.939 1.00 93.25 82 THR A O 1
ATOM 634 N N . ALA A 1 83 ? -8.634 0.310 14.021 1.00 95.38 83 ALA A N 1
ATOM 635 C CA . ALA A 1 83 ? -7.291 0.211 14.589 1.00 95.38 83 ALA A CA 1
ATOM 636 C C . ALA A 1 83 ? -6.739 -1.217 14.500 1.00 95.38 83 ALA A C 1
ATOM 638 O O . ALA A 1 83 ? -5.565 -1.402 14.186 1.00 95.38 83 ALA A O 1
ATOM 639 N N . GLN A 1 84 ? -7.590 -2.225 14.727 1.00 94.81 84 GLN A N 1
ATOM 640 C CA . GLN A 1 84 ? -7.191 -3.626 14.588 1.00 94.81 84 GLN A CA 1
ATOM 641 C C . GLN A 1 84 ? -6.811 -3.957 13.142 1.00 94.81 84 GLN A C 1
ATOM 643 O O . GLN A 1 84 ? -5.754 -4.531 12.920 1.00 94.81 84 GLN A O 1
ATOM 648 N N . ARG A 1 8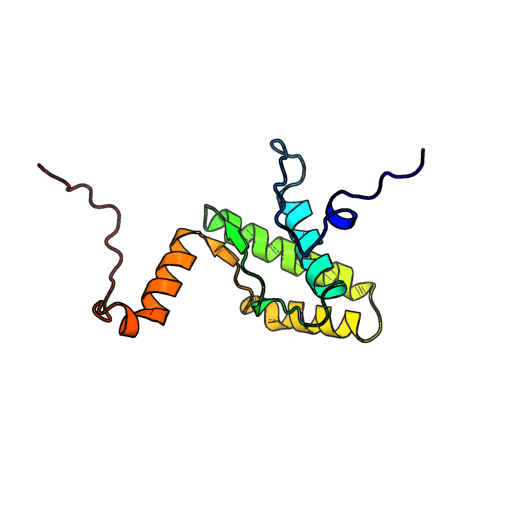5 ? -7.593 -3.503 12.154 1.00 94.94 85 ARG A N 1
ATOM 649 C CA . ARG A 1 85 ? -7.257 -3.695 10.731 1.00 94.94 85 ARG A CA 1
ATOM 650 C C . ARG A 1 85 ? -5.906 -3.089 10.358 1.00 94.94 85 ARG A C 1
ATOM 652 O O . ARG A 1 85 ? -5.131 -3.703 9.632 1.00 94.94 85 ARG A O 1
ATOM 659 N N . PHE A 1 86 ? -5.619 -1.883 10.846 1.00 97.44 86 PHE A N 1
ATOM 660 C CA . PHE A 1 86 ? -4.335 -1.227 10.596 1.00 97.44 86 PHE A CA 1
ATOM 661 C C . PHE A 1 86 ? -3.184 -1.952 11.300 1.00 97.44 86 PHE A C 1
ATOM 663 O O . PHE A 1 86 ? -2.118 -2.105 10.706 1.00 97.44 86 PHE A O 1
ATOM 670 N N . ARG A 1 87 ? -3.404 -2.459 12.519 1.00 97.06 87 ARG A N 1
ATOM 671 C CA . ARG A 1 87 ? -2.432 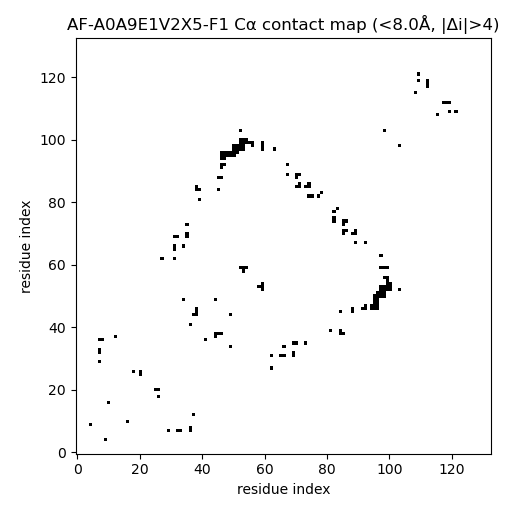-3.305 13.223 1.00 97.06 87 ARG A CA 1
ATOM 672 C C . ARG A 1 87 ? -2.113 -4.563 12.425 1.00 97.06 87 ARG A C 1
ATOM 674 O O . ARG A 1 87 ? -0.943 -4.807 12.141 1.00 97.06 87 ARG A O 1
ATOM 681 N N . ASP A 1 88 ? -3.141 -5.284 11.986 1.00 96.44 88 ASP A N 1
ATOM 682 C CA . ASP A 1 88 ? -2.987 -6.495 11.178 1.00 96.44 88 ASP A CA 1
ATOM 683 C C . ASP A 1 88 ? -2.227 -6.192 9.875 1.00 96.44 88 ASP A C 1
ATOM 685 O O . ASP A 1 88 ? -1.363 -6.965 9.462 1.00 96.44 88 ASP A O 1
ATOM 689 N N . ALA A 1 89 ? -2.499 -5.043 9.244 1.00 97.56 89 ALA A N 1
ATOM 690 C CA . ALA A 1 89 ? -1.802 -4.602 8.038 1.00 97.56 89 ALA A CA 1
ATOM 691 C C . ALA A 1 89 ? -0.316 -4.272 8.277 1.00 97.56 89 ALA A C 1
ATOM 693 O O . ALA A 1 89 ? 0.513 -4.570 7.419 1.00 97.56 89 ALA A O 1
ATOM 694 N N . VAL A 1 90 ? 0.040 -3.667 9.416 1.00 97.69 90 VAL A N 1
ATOM 695 C CA . VAL A 1 90 ? 1.434 -3.333 9.773 1.00 97.69 90 VAL A CA 1
ATOM 696 C C . VAL A 1 90 ? 2.228 -4.578 10.179 1.00 97.69 90 VAL A C 1
ATOM 698 O O . VAL A 1 90 ? 3.400 -4.714 9.803 1.00 97.69 90 VAL A O 1
ATOM 701 N N . GLU A 1 91 ? 1.606 -5.484 10.933 1.00 96.62 91 GLU A N 1
ATOM 702 C CA . GLU A 1 91 ? 2.207 -6.752 11.359 1.00 96.62 91 GLU A CA 1
ATOM 703 C C . GLU A 1 91 ? 2.454 -7.669 10.160 1.00 96.62 91 GLU A C 1
ATOM 705 O O . GLU A 1 91 ? 3.560 -8.179 9.989 1.00 96.62 91 GLU A O 1
ATOM 710 N N . ASN A 1 92 ? 1.466 -7.796 9.271 1.00 95.75 92 ASN A N 1
ATOM 711 C CA . ASN A 1 92 ? 1.552 -8.650 8.087 1.00 95.75 92 ASN A CA 1
ATOM 712 C C . ASN A 1 92 ? 2.055 -7.908 6.842 1.00 95.75 92 ASN A C 1
ATOM 714 O O . ASN A 1 92 ? 1.910 -8.413 5.728 1.00 95.75 92 ASN A O 1
ATOM 718 N N . PHE A 1 93 ? 2.663 -6.727 6.994 1.00 97.25 93 PHE A N 1
ATOM 719 C CA . PHE A 1 93 ? 3.055 -5.890 5.857 1.00 97.25 93 PHE A CA 1
ATOM 720 C C . PHE A 1 93 ? 4.027 -6.590 4.896 1.00 97.25 93 PHE A C 1
ATOM 722 O O . PHE A 1 93 ? 4.073 -6.285 3.707 1.00 97.25 93 PHE A O 1
ATOM 729 N N . ASP A 1 94 ? 4.793 -7.568 5.376 1.00 95.00 94 ASP A N 1
ATOM 730 C CA . ASP A 1 94 ? 5.721 -8.321 4.532 1.00 95.00 94 ASP A CA 1
ATOM 731 C C . ASP A 1 94 ? 4.990 -9.115 3.433 1.00 95.00 94 ASP A C 1
ATOM 733 O O . ASP A 1 94 ? 5.552 -9.317 2.357 1.00 95.00 94 ASP A O 1
ATOM 737 N N . THR A 1 95 ? 3.710 -9.442 3.645 1.00 94.06 95 THR A N 1
ATOM 738 C CA . THR A 1 95 ? 2.822 -10.082 2.656 1.00 94.06 95 THR A CA 1
ATOM 739 C C . THR A 1 95 ? 2.255 -9.115 1.608 1.00 94.06 95 THR A C 1
ATOM 741 O O . THR A 1 95 ? 1.633 -9.558 0.644 1.00 94.06 95 THR A O 1
ATOM 744 N N . ALA A 1 96 ? 2.477 -7.802 1.755 1.00 95.81 96 ALA A N 1
ATOM 745 C CA . ALA A 1 96 ? 1.968 -6.794 0.829 1.00 95.81 96 ALA A CA 1
ATOM 746 C C . ALA A 1 96 ? 2.488 -7.019 -0.599 1.00 95.81 96 ALA A C 1
ATOM 748 O O . ALA A 1 96 ? 3.701 -7.154 -0.822 1.00 95.81 96 ALA A O 1
ATOM 749 N N . GLN A 1 97 ? 1.580 -6.970 -1.576 1.00 96.25 97 GLN A N 1
ATOM 750 C CA . GLN A 1 97 ? 1.889 -7.184 -2.990 1.00 96.25 97 GLN A CA 1
ATOM 751 C C . GLN A 1 97 ? 2.394 -5.894 -3.653 1.00 96.25 97 GLN A C 1
ATOM 753 O O . GLN A 1 97 ? 1.706 -5.266 -4.454 1.00 96.25 97 GLN A O 1
ATOM 758 N N . VAL A 1 98 ? 3.619 -5.490 -3.309 1.00 96.75 98 VAL A N 1
ATOM 759 C CA . VAL A 1 98 ? 4.311 -4.345 -3.924 1.00 96.75 98 VAL A CA 1
ATOM 760 C C . VAL A 1 98 ? 5.458 -4.868 -4.779 1.00 96.75 98 VAL A C 1
ATOM 762 O O . VAL A 1 98 ? 6.425 -5.403 -4.234 1.00 96.75 98 VAL A O 1
ATOM 765 N N . PHE A 1 99 ? 5.357 -4.704 -6.095 1.00 96.69 99 PHE A N 1
ATOM 766 C CA . PHE A 1 99 ? 6.287 -5.289 -7.060 1.00 96.69 99 PHE A CA 1
ATOM 767 C C . PHE A 1 99 ? 6.715 -4.290 -8.132 1.00 96.69 99 PHE A C 1
ATOM 769 O O . PHE A 1 99 ? 6.028 -3.307 -8.421 1.00 96.69 99 PHE A O 1
ATOM 776 N N . THR A 1 100 ? 7.822 -4.595 -8.805 1.00 97.50 100 THR A N 1
ATOM 777 C CA . THR A 1 100 ? 8.013 -4.083 -10.161 1.00 97.50 100 THR A CA 1
ATOM 778 C C . THR A 1 100 ? 7.042 -4.762 -11.127 1.00 97.50 100 THR A C 1
ATOM 780 O O . THR A 1 100 ? 6.584 -5.878 -10.877 1.00 97.50 100 THR A O 1
ATOM 783 N N . ILE A 1 101 ? 6.744 -4.118 -12.260 1.00 94.69 101 ILE A N 1
ATOM 784 C CA . ILE A 1 101 ? 5.925 -4.734 -13.323 1.00 94.69 101 ILE A CA 1
ATOM 785 C C . ILE A 1 101 ? 6.525 -6.085 -13.744 1.00 94.69 101 ILE A C 1
ATOM 787 O O . ILE A 1 101 ? 5.816 -7.086 -13.791 1.00 94.69 101 ILE A O 1
ATOM 791 N N . HIS A 1 102 ? 7.839 -6.131 -13.980 1.00 91.81 102 HIS A N 1
ATOM 792 C CA . HIS A 1 102 ? 8.538 -7.358 -14.367 1.00 91.81 102 HIS A CA 1
ATOM 793 C C . HIS A 1 102 ? 8.457 -8.439 -13.282 1.00 91.81 102 HIS A C 1
ATOM 795 O O . HIS A 1 102 ? 8.115 -9.578 -13.598 1.00 91.81 102 HIS A O 1
ATOM 801 N N . GLY A 1 103 ? 8.703 -8.088 -12.012 1.00 92.31 103 GLY A N 1
ATOM 802 C CA . GLY A 1 103 ? 8.617 -9.035 -10.898 1.00 92.31 103 GLY A CA 1
ATOM 803 C C . GLY A 1 103 ? 7.213 -9.619 -10.724 1.00 92.31 103 GLY A C 1
ATOM 804 O O . GLY A 1 103 ? 7.067 -10.819 -10.497 1.00 92.31 103 GLY A O 1
ATOM 805 N N . PHE A 1 104 ? 6.171 -8.803 -10.913 1.00 94.25 104 PHE A N 1
ATOM 806 C CA . PHE A 1 104 ? 4.792 -9.288 -10.898 1.00 94.25 104 PHE A CA 1
ATOM 807 C C . PHE A 1 104 ? 4.497 -10.233 -12.070 1.00 94.25 104 PHE A C 1
ATOM 809 O O . PHE A 1 104 ? 3.984 -11.328 -11.853 1.00 94.25 104 PHE A O 1
ATOM 816 N N . CYS A 1 105 ? 4.861 -9.861 -13.302 1.00 91.25 105 CYS A N 1
ATOM 817 C CA . CYS A 1 105 ? 4.667 -10.726 -14.469 1.00 91.25 105 CYS A CA 1
ATOM 818 C C . CYS A 1 105 ? 5.383 -12.074 -14.310 1.00 91.25 105 CYS A C 1
ATOM 820 O O . CYS A 1 105 ? 4.803 -13.115 -14.610 1.00 91.25 105 CYS A O 1
ATOM 822 N N . GLN A 1 106 ? 6.616 -12.072 -13.797 1.00 87.31 106 GLN A N 1
ATOM 823 C CA . GLN A 1 106 ? 7.362 -13.301 -13.538 1.00 87.31 106 GLN A CA 1
ATOM 824 C C . GLN A 1 106 ? 6.665 -14.183 -12.497 1.00 87.31 106 GLN A C 1
ATOM 826 O O . GLN A 1 106 ? 6.534 -15.388 -12.713 1.00 87.31 106 GLN A O 1
ATOM 831 N N . ARG A 1 107 ? 6.184 -13.593 -11.395 1.00 87.00 107 ARG A N 1
ATOM 832 C CA . ARG A 1 107 ? 5.424 -14.317 -10.370 1.00 87.00 107 ARG A CA 1
ATOM 833 C C . ARG A 1 107 ? 4.189 -14.993 -10.968 1.00 87.00 107 ARG A C 1
ATOM 835 O O . ARG A 1 107 ? 3.980 -16.176 -10.726 1.00 87.00 107 ARG A O 1
ATOM 842 N N . VAL A 1 108 ? 3.416 -14.267 -11.779 1.00 88.12 108 VAL A N 1
ATOM 843 C CA . VAL A 1 108 ? 2.229 -14.814 -12.459 1.00 88.12 108 VAL A CA 1
ATOM 844 C C . VAL A 1 108 ? 2.612 -16.000 -13.349 1.00 88.12 108 VAL A C 1
ATOM 846 O O . VAL A 1 108 ? 1.981 -17.050 -13.284 1.00 88.12 108 VAL A O 1
ATOM 849 N N . LEU A 1 109 ? 3.678 -15.886 -14.142 1.00 83.88 109 LEU A N 1
ATOM 850 C CA . LEU A 1 109 ? 4.127 -16.987 -15.003 1.00 83.88 109 LEU A CA 1
ATOM 851 C C . LEU A 1 109 ? 4.552 -18.232 -14.207 1.00 83.88 109 LEU A C 1
ATOM 853 O O . LEU A 1 109 ? 4.304 -19.353 -14.646 1.00 83.88 109 LEU A O 1
ATOM 857 N N . GLN A 1 110 ? 5.160 -18.050 -13.034 1.00 81.06 110 GLN A N 1
ATOM 858 C CA . GLN A 1 110 ? 5.554 -19.154 -12.155 1.00 81.06 110 GLN A CA 1
ATOM 859 C C . GLN A 1 110 ? 4.343 -19.815 -11.478 1.00 81.06 110 GLN A C 1
ATOM 861 O O . GLN A 1 110 ? 4.248 -21.045 -11.465 1.00 81.06 110 GLN A O 1
ATOM 866 N N . GLU A 1 111 ? 3.403 -19.017 -10.962 1.00 78.44 111 GLU A N 1
ATOM 867 C CA . GLU A 1 111 ? 2.190 -19.503 -10.285 1.00 78.44 111 GLU A CA 1
ATOM 868 C C . GLU A 1 111 ? 1.259 -20.274 -11.231 1.00 78.44 111 GLU A C 1
ATOM 870 O O . GLU A 1 111 ? 0.692 -21.290 -10.836 1.00 78.44 111 GLU A O 1
ATOM 875 N N . TYR A 1 112 ? 1.164 -19.854 -12.496 1.00 72.38 112 TYR A N 1
ATOM 876 C CA . TYR A 1 112 ? 0.336 -20.502 -13.521 1.00 72.38 112 TYR A CA 1
ATOM 877 C C . TYR A 1 112 ? 1.152 -21.362 -14.501 1.00 72.38 112 TYR A C 1
ATOM 879 O O . TYR A 1 112 ? 0.702 -21.642 -15.616 1.00 72.38 112 TYR A O 1
ATOM 887 N N . SER A 1 113 ? 2.352 -21.801 -14.111 1.00 61.56 113 SER A N 1
ATOM 888 C CA . SER A 1 113 ? 3.242 -22.624 -14.950 1.00 61.56 113 SER A CA 1
ATOM 889 C C . SER A 1 113 ? 2.568 -23.906 -15.462 1.00 61.56 113 SER A C 1
ATOM 891 O O . SER A 1 113 ? 2.774 -24.299 -16.611 1.00 61.56 113 SER A O 1
ATOM 893 N N . PHE A 1 114 ? 1.681 -24.503 -14.656 1.00 55.94 114 PHE A N 1
ATOM 894 C CA . PHE A 1 114 ? 0.917 -25.697 -15.028 1.00 55.94 114 PHE A CA 1
ATOM 895 C C . PHE A 1 114 ? -0.159 -25.431 -16.098 1.00 55.94 114 PHE A C 1
ATOM 897 O O . PHE A 1 114 ? -0.356 -26.261 -16.982 1.00 55.94 114 PHE A O 1
ATOM 904 N N . GLU A 1 115 ? -0.830 -24.275 -16.062 1.00 57.25 115 GLU A N 1
ATOM 905 C CA . GLU A 1 115 ? -1.879 -23.911 -17.033 1.00 57.25 115 GLU A CA 1
ATOM 906 C C . GLU A 1 115 ? -1.297 -23.426 -18.371 1.00 57.25 115 GLU A C 1
ATOM 908 O O . GLU A 1 115 ? -1.934 -23.563 -19.414 1.00 57.25 115 GLU A O 1
ATOM 913 N N . ASN A 1 116 ? -0.063 -22.909 -18.355 1.00 54.56 116 ASN A N 1
ATOM 914 C CA . ASN A 1 116 ? 0.604 -22.338 -19.529 1.00 54.56 116 ASN A CA 1
ATOM 915 C C . ASN A 1 116 ? 1.572 -23.298 -20.245 1.00 54.56 116 ASN A C 1
ATOM 917 O O . ASN A 1 116 ? 2.195 -22.909 -21.233 1.00 54.56 116 ASN A O 1
ATOM 921 N N . GLY A 1 117 ? 1.727 -24.541 -19.772 1.00 54.03 117 GLY A N 1
ATOM 922 C CA . GLY A 1 117 ? 2.584 -25.549 -20.412 1.00 54.03 117 GLY A CA 1
ATOM 923 C C . GLY A 1 117 ? 4.073 -25.176 -20.487 1.00 54.03 117 GLY A C 1
ATOM 924 O O . GLY A 1 117 ? 4.796 -25.738 -21.311 1.00 54.03 117 GLY A O 1
ATOM 925 N N . GLN A 1 118 ? 4.540 -24.229 -19.666 1.00 55.16 118 GLN A N 1
ATOM 926 C CA . GLN A 1 118 ? 5.952 -23.845 -19.611 1.00 55.16 118 GLN A CA 1
ATOM 927 C C . GLN A 1 118 ? 6.714 -24.716 -18.606 1.00 55.16 118 GLN A C 1
ATOM 929 O O . GLN A 1 118 ? 6.192 -25.072 -17.551 1.00 55.16 118 GLN A O 1
ATOM 934 N N . LEU A 1 119 ? 7.956 -25.077 -18.958 1.00 51.19 119 LEU A N 1
ATOM 935 C CA . LEU A 1 119 ? 8.847 -25.842 -18.088 1.00 51.19 119 LEU A CA 1
ATOM 936 C C . LEU A 1 119 ? 9.025 -25.108 -16.755 1.00 51.19 119 LEU A C 1
ATOM 938 O O . LEU A 1 119 ? 9.210 -23.895 -16.738 1.00 51.19 119 LEU A O 1
ATOM 942 N N . PHE A 1 120 ? 9.038 -25.867 -15.660 1.00 51.09 120 PHE A N 1
ATOM 943 C CA . PHE A 1 120 ? 9.262 -25.430 -14.274 1.00 51.09 120 PHE A CA 1
ATOM 944 C C . PHE A 1 120 ? 10.582 -24.657 -14.030 1.00 51.09 120 PHE A C 1
ATOM 946 O O . PHE A 1 120 ? 10.891 -24.331 -12.889 1.00 51.09 120 PHE A O 1
ATOM 953 N N . ASP A 1 121 ? 11.346 -24.364 -15.083 1.00 50.44 121 ASP A N 1
ATOM 954 C CA . ASP A 1 121 ? 12.706 -23.839 -15.070 1.00 50.44 121 ASP A CA 1
ATOM 955 C C . ASP A 1 121 ? 12.820 -22.628 -16.016 1.00 50.44 121 ASP A C 1
ATOM 957 O O . ASP A 1 121 ? 13.452 -22.658 -17.073 1.00 50.44 121 ASP A O 1
ATOM 961 N N . LEU A 1 122 ? 12.102 -21.554 -15.679 1.00 52.72 122 LEU A N 1
ATOM 962 C CA . LEU A 1 122 ? 12.297 -20.240 -16.292 1.00 52.72 122 LEU A CA 1
ATOM 963 C C . LEU A 1 122 ? 13.498 -19.569 -15.615 1.00 52.72 122 LEU A C 1
ATOM 965 O O . LEU A 1 122 ? 13.339 -18.790 -14.673 1.00 52.72 122 LEU A O 1
ATOM 969 N N . GLU A 1 123 ? 14.704 -19.871 -16.091 1.00 57.59 123 GLU A N 1
ATOM 970 C CA . GLU A 1 123 ? 15.888 -19.086 -15.749 1.00 57.59 123 GLU A CA 1
ATOM 971 C C . GLU A 1 123 ? 15.838 -17.732 -16.473 1.00 57.59 123 GLU A C 1
ATOM 973 O O . GLU A 1 123 ? 15.749 -17.654 -17.702 1.00 57.59 123 GLU A O 1
ATOM 978 N N . LEU A 1 124 ? 15.916 -16.636 -15.713 1.00 54.69 124 LEU A N 1
ATOM 979 C CA . LEU A 1 124 ? 16.172 -15.317 -16.285 1.00 54.69 124 LEU A CA 1
ATOM 980 C C . LEU A 1 124 ? 17.583 -15.299 -16.869 1.00 54.69 124 LEU A C 1
ATOM 982 O O . LEU A 1 124 ? 18.568 -15.176 -16.140 1.00 54.69 124 LEU A O 1
ATOM 986 N N . SER A 1 125 ? 17.687 -15.347 -18.195 1.00 63.12 125 SER A N 1
ATOM 987 C CA . SER A 1 125 ? 18.917 -14.929 -18.854 1.00 63.12 125 SER A CA 1
ATOM 988 C C . SER A 1 125 ? 19.068 -13.419 -18.657 1.00 63.12 125 SER A C 1
ATOM 990 O O . SER A 1 125 ? 18.231 -12.651 -19.136 1.00 63.12 125 SER A O 1
ATOM 992 N N . GLY A 1 126 ? 20.118 -12.981 -17.959 1.00 61.56 126 GLY A N 1
ATOM 993 C CA . GLY A 1 126 ? 20.503 -11.567 -17.941 1.00 61.56 126 GLY A CA 1
ATOM 994 C C . GLY A 1 126 ? 20.732 -11.042 -19.363 1.00 61.56 126 GLY A C 1
ATOM 995 O O . GLY A 1 126 ? 20.995 -11.838 -20.264 1.00 61.56 126 GLY A O 1
ATOM 996 N N . ASP A 1 127 ? 20.613 -9.720 -19.552 1.00 54.28 127 ASP A N 1
ATOM 997 C CA . ASP A 1 127 ? 20.652 -9.051 -20.860 1.00 54.28 127 ASP A CA 1
ATOM 998 C C . ASP A 1 127 ? 21.725 -9.634 -21.789 1.00 54.28 127 ASP A C 1
ATOM 1000 O O . ASP A 1 127 ? 22.928 -9.363 -21.695 1.00 54.28 127 ASP A O 1
ATOM 1004 N N . GLY A 1 128 ? 21.249 -10.461 -22.719 1.00 48.72 128 GLY A N 1
ATOM 1005 C CA . GLY A 1 128 ? 22.044 -11.048 -23.769 1.00 48.72 128 GLY A CA 1
ATOM 1006 C C . GLY A 1 128 ? 22.460 -9.953 -24.733 1.00 48.72 128 GLY A C 1
ATOM 1007 O O . GLY A 1 128 ? 21.743 -9.626 -25.679 1.00 48.72 128 GLY A O 1
ATOM 1008 N N . THR A 1 129 ? 23.682 -9.455 -24.569 1.00 52.44 129 THR A N 1
ATOM 1009 C CA . THR A 1 129 ? 24.439 -8.890 -25.689 1.00 52.44 129 THR A CA 1
ATOM 1010 C C . THR A 1 129 ? 24.763 -10.023 -26.675 1.00 52.44 129 THR A C 1
ATOM 1012 O O . THR A 1 129 ? 25.915 -10.416 -26.806 1.00 52.44 129 THR A O 1
ATOM 1015 N N . ALA A 1 130 ? 23.753 -10.608 -27.327 1.00 50.88 130 ALA A N 1
ATOM 1016 C CA . ALA A 1 130 ? 23.900 -11.557 -28.431 1.00 50.88 130 ALA A CA 1
ATOM 1017 C C . ALA A 1 130 ? 22.550 -11.895 -29.098 1.00 50.88 130 ALA A C 1
ATOM 1019 O O . ALA A 1 130 ? 22.200 -13.059 -29.244 1.00 50.88 130 ALA A O 1
ATOM 1020 N N . LEU A 1 131 ? 21.825 -10.898 -29.607 1.00 51.62 131 LEU A N 1
ATOM 1021 C CA . LEU A 1 131 ? 21.057 -11.117 -30.840 1.00 51.62 131 LEU A CA 1
ATOM 1022 C C . LEU A 1 131 ? 21.963 -10.727 -32.012 1.00 51.62 131 LEU A C 1
ATOM 1024 O O . LEU A 1 131 ? 21.851 -9.643 -32.585 1.00 51.62 131 LEU A O 1
ATOM 1028 N N . LYS A 1 132 ? 22.941 -11.592 -32.315 1.00 45.00 132 LYS A N 1
ATOM 1029 C CA . LYS A 1 132 ? 23.647 -11.520 -33.598 1.00 45.00 132 LYS A CA 1
ATOM 1030 C C . LYS A 1 132 ? 22.715 -12.100 -34.662 1.00 45.00 132 LYS A C 1
ATOM 1032 O O . LYS A 1 132 ? 22.230 -13.214 -34.499 1.00 45.00 132 LYS A O 1
ATOM 1037 N N . ARG A 1 133 ? 22.442 -11.272 -35.672 1.00 44.62 133 ARG A N 1
ATOM 1038 C CA . ARG A 1 133 ? 21.684 -11.595 -36.887 1.00 44.62 133 ARG A CA 1
ATOM 1039 C C . ARG A 1 133 ? 22.245 -12.811 -37.610 1.00 44.62 133 ARG A C 1
ATOM 1041 O O . ARG A 1 133 ? 23.487 -12.967 -37.578 1.00 44.62 133 ARG A O 1
#

Mean predicted aligned error: 8.88 Å

Radius of gyration: 18.61 Å; Cα contacts (8 Å, |Δi|>4): 99; chains: 1; bounding box: 40×55×55 Å

Secondary structure (DSSP, 8-state):
-PPPPPHHHHS-TTS-------TTS-HHHHHHHHHHHHHHH-TT--GGG-EEEES-HHHHHHHHHHHHHHHHHHHTT--HHHHHHHHHHHHTGGG-EEEEHHHHHHHHHHHTTTTTT--S--------S----

Nearest PDB structures (foldseek):
  4ceh-ass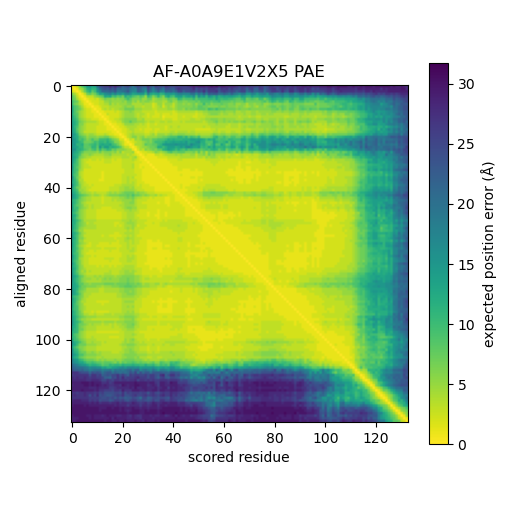embly1_A  TM=8.712E-01  e=3.577E-04  Bacillus subtilis subsp. subtilis str. 168
  1qhh-assembly1_A  TM=8.653E-01  e=1.997E-03  Geobacillus stearothermophilus

Sequence (133 aa):
MTPSTPLWDSLDLGSHAVIEASAGTGKTFTIERLVARILRDVPEASIDRLLLLTYTEKATGELRERIRAHLAEEMAQLEGPTAQRFRDAVENFDTAQVFTIHGFCQRVLQEYSFENGQLFDLELSGDGTALKR

pLDDT: mean 84.54, std 16.52, range [37.22, 97.69]

Solvent-accessible surface area (backbone atoms only — not comparable to full-atom values): 8292 Å² total; per-residue (Å²): 131,80,83,73,79,54,71,75,75,73,58,63,87,92,56,92,85,84,86,87,67,62,91,91,63,48,63,68,63,47,52,42,49,41,53,51,46,41,54,67,75,35,92,86,50,50,50,64,77,44,83,44,76,38,89,40,69,68,58,31,53,54,49,52,53,50,34,48,51,50,41,52,59,54,32,77,76,46,66,67,73,62,22,51,52,35,47,54,33,54,74,51,42,87,59,36,40,63,28,24,54,67,58,46,53,52,49,52,53,62,76,41,23,81,84,67,75,48,72,99,72,81,74,82,77,69,89,70,95,68,85,74,130